Protein AF-A0A562L8W2-F1 (afdb_monomer)

Structure (mmCIF, N/CA/C/O backbone):
data_AF-A0A562L8W2-F1
#
_entry.id   AF-A0A562L8W2-F1
#
loop_
_atom_site.group_PDB
_atom_site.id
_atom_site.type_symbol
_atom_site.label_atom_id
_atom_site.label_alt_id
_atom_site.label_comp_id
_atom_site.label_asym_id
_atom_site.label_entity_id
_atom_site.label_seq_id
_atom_site.pdbx_PDB_ins_code
_atom_site.Cartn_x
_atom_site.Cartn_y
_atom_site.Cartn_z
_atom_site.occupancy
_atom_site.B_iso_or_equiv
_atom_site.auth_seq_id
_atom_site.auth_comp_id
_atom_site.auth_asym_id
_atom_site.auth_atom_id
_atom_site.pdbx_PDB_model_num
ATOM 1 N N . MET A 1 1 ? -19.238 -22.877 83.167 1.00 34.31 1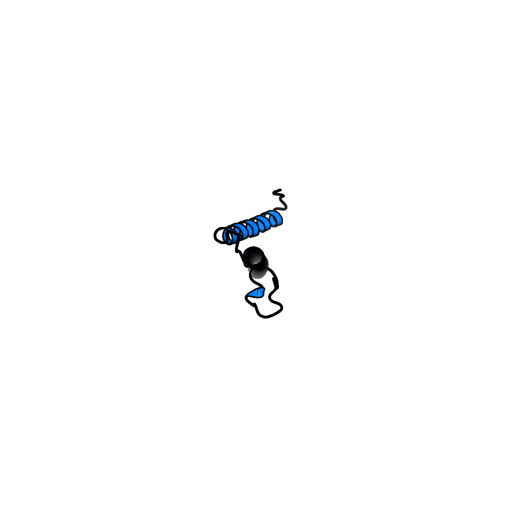 MET A N 1
ATOM 2 C CA . MET A 1 1 ? -18.427 -23.821 82.365 1.00 34.31 1 MET A CA 1
ATOM 3 C C . MET A 1 1 ? -19.336 -24.497 81.344 1.00 34.31 1 MET A C 1
ATOM 5 O O . MET A 1 1 ? -20.334 -25.039 81.797 1.00 34.31 1 MET A O 1
ATOM 9 N N . PRO A 1 2 ? -19.032 -24.532 80.034 1.00 44.06 2 PRO A N 1
ATOM 10 C CA . PRO A 1 2 ? -18.312 -23.571 79.201 1.00 44.06 2 PRO A CA 1
ATOM 11 C C . PRO A 1 2 ? -19.210 -22.973 78.089 1.00 44.06 2 PRO A C 1
ATOM 13 O O . PRO A 1 2 ? -20.164 -23.580 77.613 1.00 44.06 2 PRO A O 1
ATOM 16 N N . VAL A 1 3 ? -18.858 -21.757 77.673 1.00 45.78 3 VAL A N 1
ATOM 17 C CA . VAL A 1 3 ? -19.323 -21.100 76.446 1.00 45.78 3 VAL A CA 1
ATOM 18 C C . VAL A 1 3 ? -18.679 -21.827 75.267 1.00 45.78 3 VAL A C 1
ATOM 20 O O . VAL A 1 3 ? -17.455 -21.925 75.211 1.00 45.78 3 VAL A O 1
ATOM 23 N N . THR A 1 4 ? -19.470 -22.349 74.330 1.00 51.44 4 THR A N 1
ATOM 24 C CA . THR A 1 4 ? -18.925 -22.874 73.073 1.00 51.44 4 THR A CA 1
ATOM 25 C C . THR A 1 4 ? -18.560 -21.706 72.166 1.00 51.44 4 THR A C 1
ATOM 27 O O . THR A 1 4 ? -19.421 -21.113 71.514 1.00 51.44 4 THR A O 1
ATOM 30 N N . ASP A 1 5 ? -17.269 -21.389 72.170 1.00 45.66 5 ASP A N 1
ATOM 31 C CA . ASP A 1 5 ? -16.569 -20.605 71.162 1.00 45.66 5 ASP A CA 1
ATOM 32 C C . ASP A 1 5 ? -16.890 -21.152 69.760 1.00 45.66 5 ASP A C 1
ATOM 34 O O . ASP A 1 5 ? -16.641 -22.319 69.455 1.00 45.66 5 ASP A O 1
ATOM 38 N N . ARG A 1 6 ? -17.481 -20.306 68.911 1.00 43.59 6 ARG A N 1
ATOM 39 C CA . ARG A 1 6 ? -17.688 -20.582 67.486 1.00 43.59 6 ARG A CA 1
ATOM 40 C C . ARG A 1 6 ? -16.725 -19.727 66.657 1.00 43.59 6 ARG A C 1
ATOM 42 O O . ARG A 1 6 ? -17.124 -19.138 65.657 1.00 43.59 6 ARG A O 1
ATOM 49 N N . SER A 1 7 ? -15.461 -19.640 67.067 1.00 52.50 7 SER A N 1
ATOM 50 C CA . SER A 1 7 ? -14.380 -19.203 66.194 1.00 52.50 7 SER A CA 1
ATOM 51 C C . SER A 1 7 ? -13.990 -20.329 65.228 1.00 52.50 7 SER A C 1
ATOM 53 O O . SER A 1 7 ? -13.942 -21.507 65.576 1.00 52.50 7 SER A O 1
ATOM 55 N N . ARG A 1 8 ? -13.690 -19.916 63.992 1.00 50.41 8 ARG A N 1
ATOM 56 C CA . ARG A 1 8 ? -13.104 -20.697 62.888 1.00 50.41 8 ARG A CA 1
ATOM 57 C C . ARG A 1 8 ? -14.061 -21.615 62.122 1.00 50.41 8 ARG A C 1
ATOM 59 O O . ARG A 1 8 ? -14.043 -22.836 62.239 1.00 50.41 8 ARG A O 1
ATOM 66 N N . ARG A 1 9 ? -14.792 -21.013 61.179 1.00 43.31 9 ARG A N 1
ATOM 67 C CA . ARG A 1 9 ? -15.089 -21.671 59.900 1.00 43.31 9 ARG A CA 1
ATOM 68 C C . ARG A 1 9 ? -14.480 -20.851 58.763 1.00 43.31 9 ARG A C 1
ATOM 70 O O . ARG A 1 9 ? -14.718 -19.657 58.653 1.00 43.31 9 ARG A O 1
ATOM 77 N N . ASN A 1 10 ? -13.629 -21.532 58.006 1.00 48.41 10 ASN A N 1
ATOM 78 C CA . ASN A 1 10 ? -12.787 -21.062 56.914 1.00 48.41 10 ASN A CA 1
ATOM 79 C C . ASN A 1 10 ? -13.489 -20.122 55.923 1.00 48.41 10 ASN A C 1
ATOM 81 O O . ASN A 1 10 ? -14.461 -20.517 55.287 1.00 48.41 10 ASN A O 1
ATOM 85 N N . THR A 1 11 ? -12.884 -18.964 55.667 1.00 53.62 11 THR A N 1
ATOM 86 C CA . THR A 1 11 ? -12.980 -18.266 54.376 1.00 53.62 11 THR A CA 1
ATOM 87 C C . THR A 1 11 ? -11.608 -18.287 53.703 1.00 53.62 11 THR A C 1
ATOM 89 O O . THR A 1 11 ? -10.998 -17.255 53.455 1.00 53.62 11 THR A O 1
ATOM 92 N N . VAL A 1 12 ? -11.095 -19.488 53.424 1.00 52.00 12 VAL A N 1
ATOM 93 C CA . VAL A 1 12 ? -10.101 -19.692 52.354 1.00 52.00 12 VAL A CA 1
ATOM 94 C C . VAL A 1 12 ? -10.910 -20.076 51.114 1.00 52.00 12 VAL A C 1
ATOM 96 O O . VAL A 1 12 ? -10.886 -21.208 50.642 1.00 52.00 12 VAL A O 1
ATOM 99 N N . GLY A 1 13 ? -11.781 -19.155 50.705 1.00 53.47 13 GLY A N 1
ATOM 100 C CA . GLY A 1 13 ? -12.684 -19.301 49.576 1.00 53.47 13 GLY A CA 1
ATOM 101 C C . GLY A 1 13 ? -12.022 -18.746 48.328 1.00 53.47 13 GLY A C 1
ATOM 102 O O . GLY A 1 13 ? -12.123 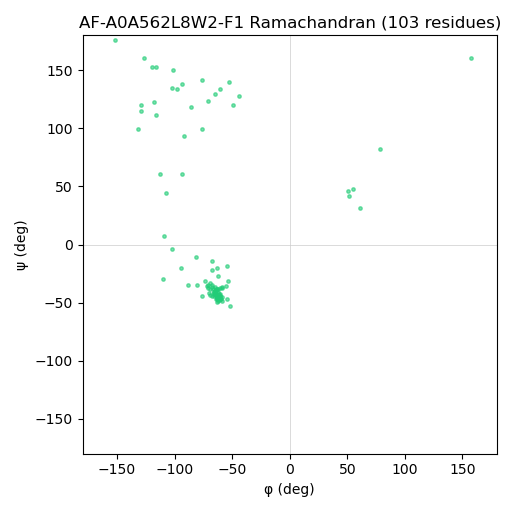-17.564 48.052 1.00 53.47 13 GLY A O 1
ATOM 103 N N . ASP A 1 14 ? -11.365 -19.628 47.586 1.00 61.34 14 ASP A N 1
ATOM 104 C CA . ASP A 1 14 ? -11.460 -19.653 46.126 1.00 61.34 14 ASP A CA 1
ATOM 105 C C . ASP A 1 14 ? -11.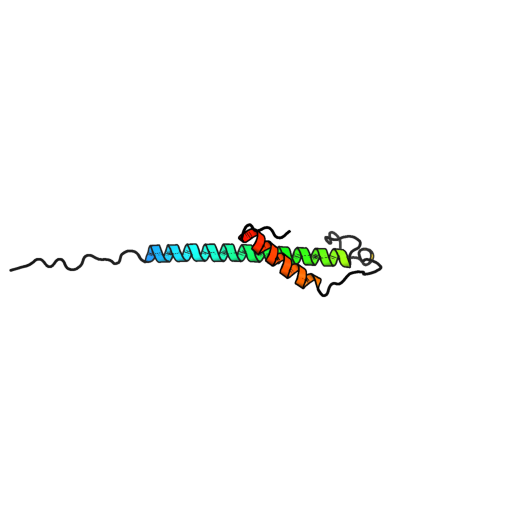007 -18.437 45.285 1.00 61.34 14 ASP A C 1
ATOM 107 O O . ASP A 1 14 ? -11.409 -18.287 44.131 1.00 61.34 14 ASP A O 1
ATOM 111 N N . ASP A 1 15 ? -9.999 -17.688 45.743 1.00 62.53 15 ASP A N 1
ATOM 112 C CA . ASP A 1 15 ? -9.232 -16.746 44.897 1.00 62.53 15 ASP A CA 1
ATOM 113 C C . ASP A 1 15 ? -8.628 -17.407 43.641 1.00 62.53 15 ASP A C 1
ATOM 115 O O . ASP A 1 15 ? -8.233 -16.734 42.685 1.00 62.53 15 ASP A O 1
ATOM 119 N N . ARG A 1 16 ? -8.514 -18.742 43.638 1.00 64.62 16 ARG A N 1
ATOM 120 C CA . ARG A 1 16 ? -7.991 -19.522 42.511 1.00 64.62 16 ARG A CA 1
ATOM 121 C C . ARG A 1 16 ? -8.888 -19.429 41.281 1.00 64.62 16 ARG A C 1
ATOM 123 O O . ARG A 1 16 ? -8.347 -19.275 40.193 1.00 64.62 16 ARG A O 1
ATOM 130 N N . TRP A 1 17 ? -10.215 -19.455 41.421 1.00 58.47 17 TRP A N 1
ATOM 131 C CA . TRP A 1 17 ? -11.114 -19.334 40.263 1.00 58.47 17 TRP A CA 1
ATOM 132 C C . TRP A 1 17 ? -11.123 -17.918 39.691 1.00 58.47 17 TRP A C 1
ATOM 134 O O . TRP A 1 17 ? -11.125 -17.755 38.474 1.00 58.47 17 TRP A O 1
ATOM 144 N N . VAL A 1 18 ? -11.019 -16.899 40.551 1.00 67.69 18 VAL A N 1
ATOM 145 C CA . VAL A 1 18 ? -10.896 -15.494 40.129 1.00 67.69 18 VAL A CA 1
ATOM 146 C C . VAL A 1 18 ? -9.572 -15.257 39.391 1.00 67.69 18 VAL A C 1
ATOM 148 O O . VAL A 1 18 ? -9.557 -14.651 38.321 1.00 67.69 18 VAL A O 1
ATOM 151 N N . LYS A 1 19 ? -8.454 -15.793 39.904 1.00 68.06 19 LYS A N 1
ATOM 152 C CA . LYS A 1 19 ? -7.138 -15.705 39.244 1.00 68.06 19 LYS A CA 1
ATOM 153 C C . LYS A 1 19 ? -7.091 -16.477 37.925 1.00 68.06 19 LYS A C 1
ATOM 155 O O . LYS A 1 19 ? -6.524 -15.980 36.957 1.00 68.06 19 LYS A O 1
ATOM 160 N N . VAL A 1 20 ? -7.692 -17.666 37.861 1.00 69.81 20 VAL A N 1
ATOM 161 C CA . VAL A 1 20 ? -7.777 -18.456 36.621 1.00 69.81 20 VAL A CA 1
ATOM 162 C C . VAL A 1 20 ? -8.648 -17.745 35.581 1.00 69.81 20 VAL A C 1
ATOM 164 O O . VAL A 1 20 ? -8.231 -17.643 34.429 1.00 69.81 20 VAL A O 1
ATOM 167 N N . GLY A 1 21 ? -9.788 -17.177 35.990 1.00 71.69 21 GLY A N 1
ATOM 168 C CA . GLY A 1 21 ? -10.657 -16.374 35.126 1.00 71.69 21 GLY A CA 1
ATOM 169 C C . GLY A 1 21 ? -9.942 -15.153 34.541 1.00 71.69 21 GLY A C 1
ATOM 170 O O . GLY A 1 21 ? -9.939 -14.980 33.325 1.00 71.69 21 GLY A O 1
ATOM 171 N N . ASN A 1 22 ? -9.246 -14.371 35.376 1.00 78.88 22 ASN A N 1
ATOM 172 C CA . ASN A 1 22 ? -8.465 -13.215 34.916 1.00 78.88 22 ASN A CA 1
ATOM 173 C C . ASN A 1 22 ? -7.290 -13.602 34.008 1.00 78.88 22 ASN A C 1
ATOM 175 O O . ASN A 1 22 ? -6.983 -12.891 33.055 1.00 78.88 22 ASN A O 1
ATOM 179 N N . ASN A 1 23 ? -6.624 -14.727 34.269 1.00 75.94 23 ASN A N 1
ATOM 180 C CA . ASN A 1 23 ? -5.525 -15.178 33.417 1.00 75.94 23 ASN A CA 1
ATOM 181 C C . ASN A 1 23 ? -6.028 -15.642 32.043 1.00 75.94 23 ASN A C 1
ATOM 183 O O . ASN A 1 23 ? -5.385 -15.359 31.033 1.00 75.94 23 ASN A O 1
ATOM 187 N N . MET A 1 24 ? -7.181 -16.314 31.982 1.00 72.88 24 MET A N 1
ATOM 188 C CA . MET A 1 24 ? -7.784 -16.740 30.716 1.00 72.88 24 MET A CA 1
ATOM 189 C C . MET A 1 24 ? -8.269 -15.555 29.877 1.00 72.88 24 MET A C 1
ATOM 191 O O . MET A 1 24 ? -7.968 -15.511 28.684 1.00 72.88 24 MET A O 1
ATOM 195 N N . THR A 1 25 ? -8.941 -14.569 30.480 1.00 78.00 25 THR A N 1
ATOM 196 C CA . THR A 1 25 ? -9.404 -13.370 29.759 1.00 78.00 25 THR A CA 1
ATOM 197 C C . THR A 1 25 ? -8.235 -12.538 29.237 1.00 78.00 25 THR A C 1
ATOM 199 O O . THR A 1 25 ? -8.239 -12.146 28.071 1.00 78.00 25 THR A O 1
ATOM 202 N N . ASN A 1 26 ? -7.179 -12.356 30.034 1.00 80.94 26 ASN A N 1
ATOM 203 C CA . ASN A 1 26 ? -5.997 -11.588 29.634 1.00 80.94 26 ASN A CA 1
ATOM 204 C C . ASN A 1 26 ? -5.178 -12.305 28.533 1.00 80.94 26 ASN A C 1
ATOM 206 O O . ASN A 1 26 ? -4.635 -11.681 27.616 1.00 80.94 26 ASN A O 1
ATOM 210 N N . GLN A 1 27 ? -5.144 -13.644 28.549 1.00 74.94 27 GLN A N 1
ATOM 211 C CA . GLN A 1 27 ? -4.562 -14.428 27.453 1.00 74.94 27 GLN A CA 1
ATOM 212 C C . GLN A 1 27 ? -5.409 -14.393 26.173 1.00 74.94 27 GLN A C 1
ATOM 214 O O . GLN A 1 27 ? -4.860 -14.399 25.072 1.00 74.94 27 GLN A O 1
ATOM 219 N N . GLN A 1 28 ? -6.736 -14.345 26.283 1.00 73.69 28 GLN A N 1
ATOM 220 C CA . GLN A 1 28 ? -7.618 -14.202 25.122 1.00 73.69 28 GLN A CA 1
ATOM 221 C C . GLN A 1 28 ? -7.515 -12.802 24.506 1.00 73.69 28 GLN A C 1
ATOM 223 O O . GLN A 1 28 ? -7.406 -12.686 23.286 1.00 73.69 28 GLN A O 1
ATOM 228 N N . GLN A 1 29 ? -7.464 -11.751 25.328 1.00 76.19 29 GLN A N 1
ATOM 229 C CA . GLN A 1 29 ? -7.275 -10.374 24.864 1.00 76.19 29 GLN A CA 1
ATOM 230 C C . GLN A 1 29 ? -5.919 -10.163 24.193 1.00 76.19 29 GLN A C 1
ATOM 232 O O . GLN A 1 29 ? -5.865 -9.572 23.117 1.00 76.19 29 GLN A O 1
ATOM 237 N N . SER A 1 30 ? -4.835 -10.691 24.767 1.00 72.50 30 SER A N 1
ATOM 238 C CA . SER A 1 30 ? -3.508 -10.590 24.145 1.00 72.50 30 SER A CA 1
ATOM 239 C C . SER A 1 30 ? -3.429 -11.336 22.809 1.00 72.50 30 SER A C 1
ATOM 241 O O . SER A 1 30 ? -2.859 -10.804 21.861 1.00 72.50 30 SER A O 1
ATOM 243 N N . ARG A 1 31 ? -4.069 -12.509 22.686 1.00 73.62 31 ARG A N 1
ATOM 244 C CA . ARG A 1 31 ? -4.185 -13.244 21.411 1.00 73.62 31 ARG A CA 1
ATOM 245 C C . ARG A 1 31 ? -5.030 -12.517 20.365 1.00 73.62 31 ARG A C 1
ATOM 247 O O . ARG A 1 31 ? -4.674 -12.491 19.190 1.00 73.62 31 ARG A O 1
ATOM 254 N N . ALA A 1 32 ? -6.153 -11.929 20.768 1.00 74.31 32 ALA A N 1
ATOM 255 C CA . ALA A 1 32 ? -6.980 -11.137 19.862 1.00 74.31 32 ALA A CA 1
ATOM 256 C C . ALA A 1 32 ? -6.216 -9.898 19.366 1.00 74.31 32 ALA A C 1
ATOM 258 O O . ALA A 1 32 ? -6.197 -9.628 18.167 1.00 74.31 32 ALA A O 1
ATOM 259 N N . ALA A 1 33 ? -5.512 -9.205 20.268 1.00 79.19 33 ALA A N 1
ATOM 260 C CA . ALA A 1 33 ? -4.669 -8.066 19.926 1.00 79.19 33 ALA A CA 1
ATOM 261 C C . ALA A 1 33 ? -3.494 -8.461 19.016 1.00 79.19 33 ALA A C 1
ATOM 263 O O . ALA A 1 33 ? -3.202 -7.742 18.064 1.00 79.19 33 ALA A O 1
ATOM 264 N N . SER A 1 34 ? -2.845 -9.607 19.252 1.00 82.25 34 SER A N 1
ATOM 265 C CA . SER A 1 34 ? -1.767 -10.080 18.375 1.00 82.25 34 SER A CA 1
ATOM 266 C C . SER A 1 34 ? -2.271 -10.412 16.971 1.00 82.25 34 SER A C 1
ATOM 268 O O . SER A 1 34 ? -1.614 -10.064 15.996 1.00 82.25 34 SER A O 1
ATOM 270 N N . ASN A 1 35 ? -3.449 -11.033 16.856 1.00 86.69 35 ASN A N 1
ATOM 271 C CA . ASN A 1 35 ? -4.050 -11.351 15.559 1.00 86.69 35 ASN A CA 1
ATOM 272 C C . ASN A 1 35 ? -4.444 -10.083 14.786 1.00 86.69 35 ASN A C 1
ATOM 274 O O . ASN A 1 35 ? -4.272 -10.016 13.573 1.00 86.69 35 ASN A O 1
ATOM 278 N N . ASP A 1 36 ? -4.953 -9.070 15.485 1.00 89.06 36 ASP A N 1
ATOM 279 C CA . ASP A 1 36 ? -5.305 -7.779 14.893 1.00 89.06 36 ASP A CA 1
ATOM 280 C C . ASP A 1 36 ? -4.064 -7.028 14.372 1.00 89.06 36 ASP A C 1
ATOM 282 O O . ASP A 1 36 ? -4.071 -6.496 13.262 1.00 89.06 36 ASP A O 1
ATOM 286 N N . LEU A 1 37 ? -2.959 -7.055 15.125 1.00 92.56 37 LEU A N 1
ATOM 287 C CA . LEU A 1 37 ? -1.686 -6.471 14.690 1.00 92.56 37 LEU A CA 1
ATOM 288 C C . LEU A 1 37 ? -1.053 -7.227 13.509 1.00 92.56 37 LEU A C 1
ATOM 290 O O . LEU A 1 37 ? -0.493 -6.582 12.624 1.00 92.56 37 LEU A O 1
ATOM 294 N N . ASP A 1 38 ? -1.172 -8.558 13.448 1.00 95.56 38 ASP A N 1
ATOM 295 C CA . ASP A 1 38 ? -0.723 -9.343 12.285 1.00 95.56 38 ASP A CA 1
ATOM 296 C C . ASP A 1 38 ? -1.505 -8.967 11.019 1.00 95.56 38 ASP A C 1
ATOM 298 O O . ASP A 1 38 ? -0.925 -8.720 9.960 1.00 95.56 38 ASP A O 1
ATOM 302 N N . LEU A 1 39 ? -2.832 -8.843 11.125 1.00 94.50 39 LEU A N 1
ATOM 303 C CA . LEU A 1 39 ? -3.664 -8.407 10.003 1.00 94.50 39 LEU A CA 1
ATOM 304 C C . LEU A 1 39 ? -3.312 -6.988 9.543 1.00 94.50 39 LEU A C 1
ATOM 306 O O . LEU A 1 39 ? -3.294 -6.722 8.338 1.00 94.50 39 LEU A O 1
ATOM 310 N N . LEU A 1 40 ? -3.001 -6.097 10.483 1.00 95.94 40 LEU A N 1
ATOM 311 C CA . LEU A 1 40 ? -2.571 -4.733 10.195 1.00 95.94 40 LEU A CA 1
ATOM 312 C C . LEU A 1 40 ? -1.235 -4.695 9.440 1.00 95.94 40 LEU A C 1
ATOM 314 O O . LEU A 1 40 ? -1.135 -4.002 8.424 1.00 95.94 40 LEU A O 1
ATOM 318 N N . ASP A 1 41 ? -0.235 -5.462 9.887 1.00 97.00 41 ASP A N 1
ATOM 319 C CA . ASP A 1 41 ? 1.057 -5.580 9.197 1.00 97.00 41 ASP A CA 1
ATOM 320 C C . ASP A 1 41 ? 0.878 -6.134 7.780 1.00 97.00 41 ASP A C 1
ATOM 322 O O . ASP A 1 41 ? 1.388 -5.573 6.806 1.00 97.00 41 ASP A O 1
ATOM 326 N N . ARG A 1 42 ? 0.076 -7.194 7.632 1.00 97.44 42 ARG A N 1
ATOM 327 C CA . ARG A 1 42 ? -0.219 -7.797 6.326 1.00 97.44 42 ARG A CA 1
ATOM 328 C C . ARG A 1 42 ? -0.900 -6.815 5.382 1.00 97.44 42 ARG A C 1
ATOM 330 O O . ARG A 1 42 ? -0.528 -6.757 4.210 1.00 97.44 42 ARG A O 1
ATOM 337 N N . TYR A 1 43 ? -1.857 -6.030 5.878 1.00 97.31 43 TYR A N 1
ATOM 338 C CA . TYR A 1 43 ? -2.505 -4.980 5.094 1.00 97.31 43 TYR A CA 1
ATOM 339 C C . TYR A 1 43 ? -1.496 -3.915 4.650 1.00 97.31 43 TYR A C 1
ATOM 341 O O . TYR A 1 43 ? -1.427 -3.580 3.467 1.00 97.31 43 TYR A O 1
ATOM 349 N N . TRP A 1 44 ? -0.669 -3.420 5.574 1.00 98.25 44 TRP A N 1
ATOM 350 C CA . TRP A 1 44 ? 0.342 -2.408 5.273 1.00 98.25 44 TRP A CA 1
ATOM 351 C C . TRP A 1 44 ? 1.359 -2.901 4.234 1.00 98.25 44 TRP A C 1
ATOM 353 O O . TRP A 1 44 ? 1.649 -2.204 3.259 1.00 98.25 44 TRP A O 1
ATOM 363 N N . ARG A 1 45 ? 1.846 -4.139 4.375 1.00 98.31 45 ARG A N 1
ATOM 364 C CA . ARG A 1 45 ? 2.764 -4.772 3.417 1.00 98.31 45 ARG A CA 1
ATOM 365 C C . ARG A 1 45 ? 2.120 -4.993 2.053 1.00 98.31 45 ARG A C 1
ATOM 367 O O . ARG A 1 45 ? 2.775 -4.747 1.043 1.00 98.31 45 ARG A O 1
ATOM 374 N N . ALA A 1 46 ? 0.854 -5.408 2.009 1.00 98.19 46 ALA A N 1
ATOM 375 C CA . ALA A 1 46 ? 0.114 -5.562 0.759 1.00 98.19 46 ALA A CA 1
ATOM 376 C C . ALA A 1 46 ? -0.049 -4.218 0.032 1.00 98.19 46 ALA A C 1
ATOM 378 O O . ALA A 1 46 ? 0.234 -4.134 -1.162 1.00 98.19 46 ALA A O 1
ATOM 379 N N . ALA A 1 47 ? -0.418 -3.154 0.752 1.00 98.19 47 ALA A N 1
ATOM 380 C CA . ALA A 1 47 ? -0.518 -1.809 0.188 1.00 98.19 47 ALA A CA 1
ATOM 381 C C . ALA A 1 47 ? 0.830 -1.337 -0.383 1.00 98.19 47 ALA A C 1
ATOM 383 O O . ALA A 1 47 ? 0.894 -0.899 -1.529 1.00 98.19 47 ALA A O 1
ATOM 384 N N . ASN A 1 48 ? 1.923 -1.516 0.367 1.00 98.25 48 ASN A N 1
ATOM 385 C CA . ASN A 1 48 ? 3.270 -1.167 -0.092 1.00 98.25 48 ASN A CA 1
ATOM 386 C C . ASN A 1 48 ? 3.690 -1.957 -1.338 1.00 98.25 48 ASN A C 1
ATOM 388 O O . ASN A 1 48 ? 4.251 -1.378 -2.268 1.00 98.25 48 ASN A O 1
ATOM 392 N N . TYR A 1 49 ? 3.396 -3.259 -1.382 1.00 98.06 49 TYR A N 1
ATOM 393 C CA . TYR A 1 49 ? 3.693 -4.105 -2.537 1.00 98.06 49 TYR A CA 1
ATOM 394 C C . TYR A 1 49 ? 2.966 -3.618 -3.796 1.00 98.06 49 TYR A C 1
ATOM 396 O O . TYR A 1 49 ? 3.584 -3.446 -4.847 1.00 98.06 49 TYR A O 1
ATOM 404 N N . LEU A 1 50 ? 1.670 -3.316 -3.675 1.00 97.44 50 LEU A N 1
ATOM 405 C CA . LEU A 1 50 ? 0.878 -2.777 -4.779 1.00 97.44 50 LEU A CA 1
ATOM 406 C C . LEU A 1 50 ? 1.371 -1.394 -5.216 1.00 97.44 50 LEU A C 1
ATOM 408 O O . LEU A 1 50 ? 1.445 -1.140 -6.416 1.00 97.44 50 LEU A O 1
ATOM 412 N N . SER A 1 51 ? 1.766 -0.526 -4.281 1.00 97.31 51 SER A N 1
ATOM 413 C CA . SER A 1 51 ? 2.343 0.783 -4.606 1.00 97.31 51 SER A CA 1
ATOM 414 C C . SER A 1 51 ? 3.634 0.660 -5.419 1.00 97.31 51 SER A C 1
ATOM 416 O O . SER A 1 51 ? 3.793 1.346 -6.427 1.00 97.31 51 SER A O 1
ATOM 418 N N . VAL A 1 52 ? 4.540 -0.248 -5.038 1.00 96.62 52 VAL A N 1
ATOM 419 C CA . VAL A 1 52 ? 5.744 -0.544 -5.834 1.00 96.62 52 VAL A CA 1
ATOM 420 C C . VAL A 1 52 ? 5.347 -1.080 -7.211 1.00 96.62 52 VAL A C 1
ATOM 422 O O . VAL A 1 52 ? 5.855 -0.597 -8.221 1.00 96.62 52 VAL A O 1
ATOM 425 N N . GLY A 1 53 ? 4.395 -2.014 -7.281 1.00 96.38 53 GLY A N 1
ATOM 426 C CA . GLY A 1 53 ? 3.882 -2.523 -8.554 1.00 96.38 53 GLY A CA 1
ATOM 427 C C . GLY A 1 53 ? 3.373 -1.406 -9.471 1.00 96.38 53 GLY A C 1
ATOM 428 O O . GLY A 1 53 ? 3.769 -1.326 -10.629 1.00 96.38 53 GLY A O 1
ATOM 429 N N . GLN A 1 54 ? 2.577 -0.479 -8.938 1.00 96.25 54 GLN A N 1
ATOM 430 C CA . GLN A 1 54 ? 2.056 0.669 -9.683 1.00 96.25 54 GLN A CA 1
ATOM 431 C C . GLN A 1 54 ? 3.158 1.616 -10.175 1.00 96.25 54 GLN A C 1
ATOM 433 O O . GLN A 1 54 ? 3.051 2.139 -11.287 1.00 96.25 54 GLN A O 1
ATOM 438 N N . ILE A 1 55 ? 4.207 1.850 -9.382 1.00 96.19 55 ILE A N 1
ATOM 439 C CA . ILE A 1 55 ? 5.296 2.769 -9.747 1.00 96.19 55 ILE A CA 1
ATOM 440 C C . ILE A 1 55 ? 6.235 2.131 -10.781 1.00 96.19 55 ILE A C 1
ATOM 442 O O . ILE A 1 55 ? 6.605 2.788 -11.755 1.00 96.19 55 ILE A O 1
ATOM 446 N N . TYR A 1 56 ? 6.604 0.861 -10.595 1.00 96.50 56 TYR A N 1
ATOM 447 C CA . TYR A 1 56 ? 7.736 0.251 -11.301 1.00 96.50 56 TYR A CA 1
ATOM 448 C C . TYR A 1 56 ? 7.352 -0.806 -12.341 1.00 96.50 56 TYR A C 1
ATOM 450 O O . TYR A 1 56 ? 8.081 -0.956 -13.322 1.00 96.50 56 TYR A O 1
ATOM 458 N N . LEU A 1 57 ? 6.243 -1.531 -12.169 1.00 96.94 57 LEU A N 1
ATOM 459 C CA . LEU A 1 57 ? 5.914 -2.682 -13.013 1.00 96.94 57 LEU A CA 1
ATOM 460 C C . LEU A 1 57 ? 4.930 -2.321 -14.130 1.00 96.94 57 LEU A C 1
ATOM 462 O O . LEU A 1 57 ? 3.921 -1.651 -13.917 1.00 96.94 57 LEU A O 1
ATOM 466 N N . LEU A 1 58 ? 5.245 -2.778 -15.337 1.00 96.44 58 LEU A N 1
ATOM 467 C CA . LEU A 1 58 ? 4.364 -2.778 -16.502 1.00 96.44 58 LEU A CA 1
ATOM 468 C C . LEU A 1 58 ? 3.519 -4.061 -16.558 1.00 96.44 58 LEU A C 1
ATOM 470 O O . LEU A 1 58 ? 2.370 -4.007 -16.980 1.00 96.44 58 LEU A O 1
ATOM 474 N N . ASP A 1 59 ? 4.091 -5.190 -16.130 1.00 96.31 59 ASP A N 1
ATOM 475 C CA . ASP A 1 59 ? 3.468 -6.518 -16.148 1.00 96.31 59 ASP A CA 1
ATOM 476 C C . ASP A 1 59 ? 4.046 -7.407 -15.024 1.00 96.31 59 ASP A C 1
ATOM 478 O O . ASP A 1 59 ? 4.951 -6.992 -14.297 1.00 96.31 59 ASP A O 1
ATOM 482 N N . ASN A 1 60 ? 3.521 -8.625 -14.868 1.00 96.75 60 ASN A N 1
ATOM 483 C CA . ASN A 1 60 ? 3.890 -9.606 -13.847 1.00 96.75 60 ASN A CA 1
ATOM 484 C C . ASN A 1 60 ? 3.794 -9.059 -12.400 1.00 96.75 60 ASN A C 1
ATOM 486 O O . ASN A 1 60 ? 4.705 -9.260 -11.592 1.00 96.75 60 ASN A O 1
ATOM 490 N N . PRO A 1 61 ? 2.683 -8.392 -12.015 1.00 95.56 61 PRO A N 1
ATOM 491 C CA . PRO A 1 61 ? 2.575 -7.683 -10.736 1.00 95.56 61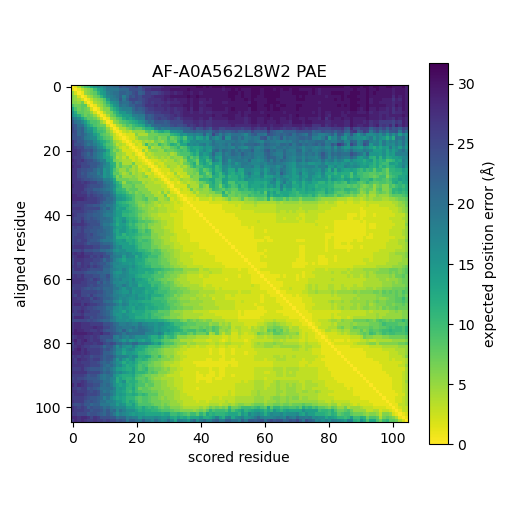 PRO A CA 1
ATOM 492 C C . PRO A 1 61 ? 2.578 -8.596 -9.507 1.00 95.56 61 PRO A C 1
ATOM 494 O O . PRO A 1 61 ? 2.727 -8.101 -8.401 1.00 95.56 61 PRO A O 1
ATOM 497 N N . LEU A 1 62 ? 2.378 -9.906 -9.685 1.00 96.75 62 LEU A N 1
ATOM 498 C CA . LEU A 1 62 ? 2.401 -10.910 -8.615 1.00 96.75 62 LEU A CA 1
ATOM 499 C C . LEU A 1 62 ? 3.629 -11.828 -8.693 1.00 96.75 62 LEU A C 1
ATOM 501 O O . LEU A 1 62 ? 3.679 -12.820 -7.972 1.00 96.75 62 LEU A O 1
ATOM 505 N N . LEU A 1 63 ? 4.585 -11.536 -9.586 1.00 95.38 63 LEU A N 1
ATOM 506 C CA . LEU A 1 63 ? 5.805 -12.325 -9.794 1.00 95.38 63 LEU A CA 1
ATOM 507 C C . LEU A 1 63 ? 5.535 -13.830 -9.985 1.00 95.38 63 LEU A C 1
ATOM 509 O O . LEU A 1 63 ? 6.195 -14.677 -9.387 1.00 95.38 63 LEU A O 1
ATOM 513 N N . ARG A 1 64 ? 4.545 -14.173 -10.823 1.00 96.94 64 ARG A N 1
ATOM 514 C CA . ARG A 1 64 ? 4.201 -15.576 -11.142 1.00 96.94 64 ARG A CA 1
ATOM 515 C C . ARG A 1 64 ? 5.299 -16.277 -11.942 1.00 96.94 64 ARG A C 1
ATOM 517 O O . ARG A 1 64 ? 5.380 -17.500 -11.947 1.00 96.94 64 ARG A O 1
ATOM 524 N N . GLU A 1 65 ? 6.133 -15.487 -12.599 1.00 97.06 65 GLU A N 1
ATOM 525 C CA . GLU A 1 65 ? 7.371 -15.887 -13.254 1.00 97.06 65 GLU A CA 1
ATOM 526 C C . GLU A 1 65 ? 8.529 -15.005 -12.747 1.00 97.06 65 GLU A C 1
ATOM 528 O O . GLU A 1 65 ? 8.271 -13.913 -12.220 1.00 97.06 65 GLU A O 1
ATOM 533 N N . PRO A 1 66 ? 9.800 -15.434 -12.894 1.00 97.31 66 PRO A N 1
ATOM 534 C CA . PRO A 1 66 ? 10.951 -14.626 -12.497 1.00 97.31 66 PRO A CA 1
ATOM 535 C C . PRO A 1 66 ? 10.919 -13.223 -13.119 1.00 97.31 66 PRO A C 1
ATOM 537 O O . PRO A 1 66 ? 10.572 -13.060 -14.291 1.00 97.31 66 PRO A O 1
ATOM 540 N N . LEU A 1 67 ? 11.291 -12.209 -12.333 1.00 96.50 67 LEU A N 1
ATOM 541 C CA . LEU A 1 67 ? 11.273 -10.813 -12.771 1.00 96.50 67 LEU A CA 1
ATOM 542 C C . LEU A 1 67 ? 12.288 -10.583 -13.899 1.00 96.50 67 LEU A C 1
ATOM 544 O O . LEU A 1 67 ? 13.466 -10.919 -13.769 1.00 96.50 67 LEU A O 1
ATOM 548 N N . ARG A 1 68 ? 11.833 -9.971 -14.993 1.00 97.06 68 ARG A N 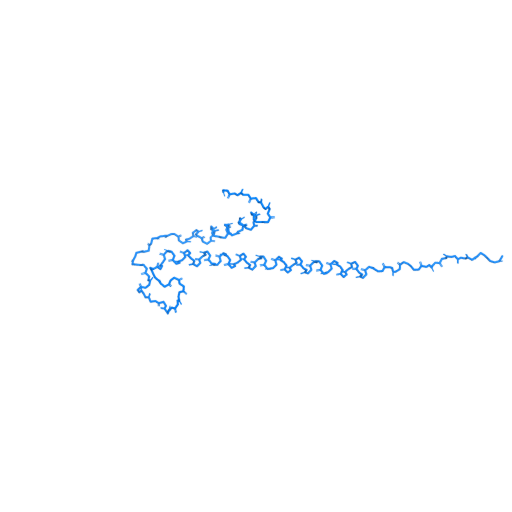1
ATOM 549 C CA . ARG A 1 68 ? 12.650 -9.634 -16.165 1.00 97.06 68 ARG A CA 1
ATOM 550 C C . ARG A 1 68 ? 12.636 -8.121 -16.396 1.00 97.06 68 ARG A C 1
ATOM 552 O O . ARG A 1 68 ? 11.628 -7.486 -16.097 1.00 97.06 68 ARG A O 1
ATOM 559 N N . PRO A 1 69 ? 13.681 -7.530 -17.007 1.00 95.94 69 PRO A N 1
ATOM 560 C CA . PRO A 1 69 ? 13.686 -6.103 -17.345 1.00 95.94 69 PRO A CA 1
ATOM 561 C C . PRO A 1 69 ? 12.473 -5.660 -18.178 1.00 95.94 69 PRO A C 1
ATOM 563 O O . PRO A 1 69 ? 11.987 -4.550 -18.004 1.00 95.94 69 PRO A O 1
ATOM 566 N N . ALA A 1 70 ? 11.937 -6.550 -19.023 1.00 96.25 70 ALA A N 1
ATOM 567 C CA . ALA A 1 70 ? 10.729 -6.306 -19.816 1.00 96.25 70 ALA A CA 1
ATOM 568 C C . ALA A 1 70 ? 9.457 -6.073 -18.974 1.00 96.25 70 ALA A C 1
ATOM 570 O O . ALA A 1 70 ? 8.496 -5.496 -19.472 1.00 96.25 70 ALA A O 1
ATOM 571 N N . HIS A 1 71 ? 9.439 -6.502 -17.707 1.00 97.69 71 HIS A N 1
ATOM 572 C CA . HIS A 1 71 ? 8.332 -6.253 -16.778 1.00 97.69 71 HIS A CA 1
ATOM 573 C C . HIS A 1 71 ? 8.395 -4.865 -16.134 1.00 97.69 71 HIS A C 1
ATOM 575 O O . HIS A 1 71 ? 7.442 -4.467 -15.472 1.00 97.69 71 HIS A O 1
ATOM 581 N N . ILE A 1 72 ? 9.497 -4.128 -16.291 1.00 97.06 72 ILE A N 1
ATOM 582 C CA . ILE A 1 72 ? 9.703 -2.811 -15.678 1.00 97.06 72 ILE A CA 1
ATOM 583 C C . ILE A 1 72 ? 9.271 -1.723 -16.664 1.00 97.06 72 ILE A C 1
ATOM 585 O O . ILE A 1 72 ? 9.559 -1.793 -17.859 1.00 97.06 72 ILE A O 1
ATOM 589 N N . LYS A 1 73 ? 8.589 -0.686 -16.169 1.00 96.44 73 LYS A N 1
ATOM 590 C CA . LYS A 1 73 ? 8.188 0.454 -17.002 1.00 96.44 73 LYS A CA 1
ATOM 591 C C . LYS A 1 73 ? 9.420 1.157 -17.598 1.00 96.44 73 LYS A C 1
ATOM 593 O O . LYS A 1 73 ? 10.326 1.509 -16.843 1.00 96.44 73 LYS A O 1
ATOM 598 N N . PRO A 1 74 ? 9.422 1.488 -18.906 1.00 94.38 74 PRO A N 1
ATOM 599 C CA . PRO A 1 74 ? 10.524 2.229 -19.532 1.00 94.38 74 PRO A CA 1
ATOM 600 C C . PRO A 1 74 ? 10.737 3.633 -18.949 1.00 94.38 74 PRO A C 1
ATOM 602 O O . PRO A 1 74 ? 11.840 4.171 -18.993 1.00 94.38 74 PRO A O 1
ATOM 605 N N . ARG A 1 75 ? 9.674 4.239 -18.404 1.00 93.88 75 ARG A N 1
ATOM 606 C CA . ARG A 1 75 ? 9.715 5.530 -17.717 1.00 93.88 75 ARG A CA 1
ATOM 607 C C . ARG A 1 75 ? 9.043 5.401 -16.358 1.00 93.88 75 ARG A C 1
ATOM 609 O O . ARG A 1 75 ? 7.856 5.092 -16.276 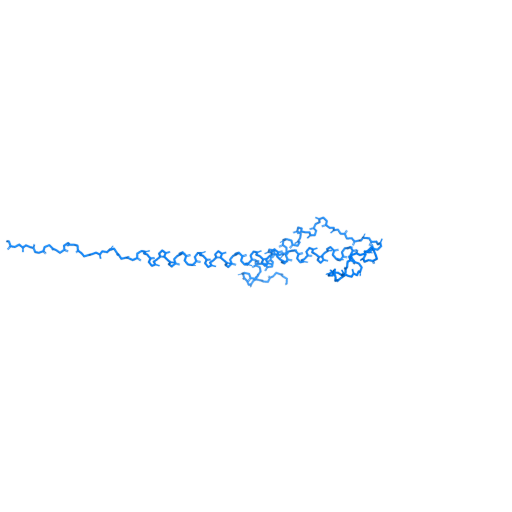1.00 93.88 75 ARG A O 1
ATOM 616 N N . LEU A 1 76 ? 9.806 5.672 -15.307 1.00 90.94 76 LEU A N 1
ATOM 617 C CA . LEU A 1 76 ? 9.323 5.633 -13.933 1.00 90.94 76 LEU A CA 1
ATOM 618 C C . LEU A 1 76 ? 8.699 6.984 -13.582 1.00 90.94 76 LEU A C 1
ATOM 620 O O . LEU A 1 76 ? 9.367 8.015 -13.628 1.00 90.94 76 LEU A O 1
ATOM 624 N N . LEU A 1 77 ? 7.406 6.975 -13.267 1.00 89.62 77 LEU A N 1
ATOM 625 C CA . LEU A 1 77 ? 6.654 8.147 -12.826 1.00 89.62 77 LEU A CA 1
ATOM 626 C C . LEU A 1 77 ? 5.919 7.776 -11.540 1.00 89.62 77 LEU A C 1
ATOM 628 O O . LEU A 1 77 ? 5.052 6.905 -11.544 1.00 89.62 77 LEU A O 1
ATOM 632 N N . GLY A 1 78 ? 6.291 8.424 -10.441 1.00 90.50 78 GLY A N 1
ATOM 633 C CA . GLY A 1 78 ? 5.734 8.169 -9.118 1.00 90.50 78 GLY A CA 1
ATOM 634 C C . GLY A 1 78 ? 6.686 8.620 -8.015 1.00 90.50 78 GLY A C 1
ATOM 635 O O . GLY A 1 78 ? 7.882 8.784 -8.245 1.00 90.50 78 GLY A O 1
ATOM 636 N N . HIS A 1 79 ? 6.152 8.818 -6.812 1.00 94.62 79 HIS A N 1
ATOM 637 C CA . HIS A 1 79 ? 6.927 9.200 -5.634 1.00 94.62 79 HIS A CA 1
ATOM 638 C C . HIS A 1 79 ? 6.835 8.079 -4.613 1.00 94.62 79 HIS A C 1
ATOM 640 O O . HIS A 1 79 ? 5.771 7.853 -4.057 1.00 94.62 79 HIS A O 1
ATOM 646 N N . TRP A 1 80 ? 7.941 7.383 -4.362 1.00 95.62 80 TRP A N 1
ATOM 647 C CA . TRP A 1 80 ? 7.968 6.334 -3.342 1.00 95.62 80 TRP A CA 1
ATOM 648 C C . TRP A 1 80 ? 8.122 6.895 -1.925 1.00 95.62 80 TRP A C 1
ATOM 650 O O . TRP A 1 80 ? 7.545 6.354 -0.992 1.00 95.62 80 TRP A O 1
ATOM 660 N N . GLY A 1 81 ? 8.878 7.983 -1.745 1.00 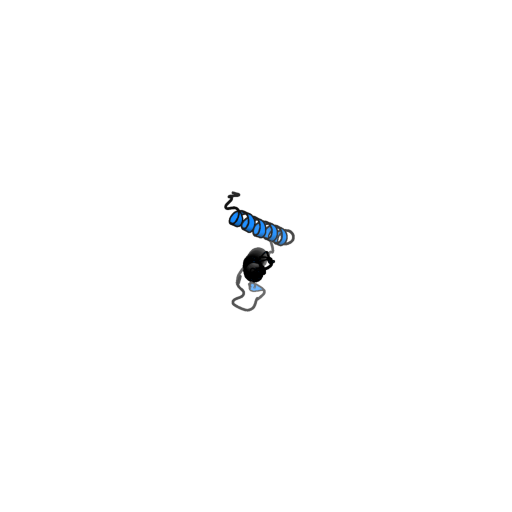95.75 81 GLY A N 1
ATOM 661 C CA . GLY A 1 81 ? 9.361 8.407 -0.423 1.00 95.75 81 GLY A CA 1
ATOM 662 C C . GLY A 1 81 ? 8.279 8.606 0.646 1.00 95.75 81 GLY A C 1
ATOM 663 O O . GLY A 1 81 ? 8.509 8.283 1.807 1.00 95.75 81 GLY A O 1
ATOM 664 N N . THR A 1 82 ? 7.093 9.090 0.273 1.00 96.69 82 THR A N 1
ATOM 665 C CA . THR A 1 82 ? 5.980 9.320 1.212 1.00 96.69 82 THR A CA 1
ATOM 666 C C . THR A 1 82 ? 4.996 8.153 1.293 1.00 96.69 82 THR A C 1
ATOM 668 O O . THR A 1 82 ? 4.277 8.030 2.285 1.00 96.69 82 THR A O 1
ATOM 671 N N . THR A 1 83 ? 4.958 7.274 0.289 1.00 97.38 83 THR A N 1
ATOM 672 C CA . THR A 1 83 ? 3.927 6.237 0.158 1.00 97.38 83 THR A CA 1
ATOM 673 C C . THR A 1 83 ? 3.902 5.236 1.320 1.00 97.38 83 THR A C 1
ATOM 675 O O . THR A 1 83 ? 2.814 5.015 1.850 1.00 97.38 83 THR A O 1
ATOM 678 N N . PRO A 1 84 ? 5.032 4.683 1.810 1.00 97.19 84 PRO A N 1
ATOM 679 C CA . PRO A 1 84 ? 5.014 3.764 2.952 1.00 97.19 84 PRO A CA 1
ATOM 680 C C . PRO A 1 84 ? 4.452 4.383 4.231 1.00 97.19 84 PRO A C 1
ATOM 682 O O . PRO A 1 84 ? 3.741 3.706 4.976 1.00 97.19 84 PRO A O 1
ATOM 685 N N . GLY A 1 85 ? 4.754 5.664 4.470 1.00 97.06 85 GLY A N 1
ATOM 686 C CA . GLY A 1 85 ? 4.253 6.411 5.623 1.00 97.06 85 GLY A CA 1
ATOM 687 C C . GLY A 1 85 ? 2.752 6.674 5.522 1.00 97.06 85 GLY A C 1
ATOM 688 O O . GLY A 1 85 ? 2.021 6.448 6.483 1.00 97.06 85 GLY A O 1
ATOM 689 N N . LEU A 1 86 ? 2.269 7.064 4.338 1.00 97.56 86 LEU A N 1
ATOM 690 C CA . LEU A 1 86 ? 0.834 7.225 4.093 1.00 97.56 86 LEU A CA 1
ATOM 691 C C . LEU A 1 86 ? 0.087 5.896 4.242 1.00 97.56 86 LEU A C 1
ATOM 693 O O . LEU A 1 86 ? -0.907 5.841 4.959 1.00 97.56 86 LEU A O 1
ATOM 697 N N . ASN A 1 87 ? 0.590 4.814 3.646 1.00 97.62 87 ASN A N 1
ATOM 698 C CA . ASN A 1 87 ? -0.004 3.482 3.775 1.00 97.62 87 ASN A CA 1
ATOM 699 C C . ASN A 1 87 ? -0.057 3.020 5.238 1.00 97.62 87 ASN A C 1
ATOM 701 O O . ASN A 1 87 ? -1.036 2.399 5.647 1.00 97.62 87 ASN A O 1
ATOM 705 N N . PHE A 1 88 ? 0.968 3.336 6.037 1.00 97.56 88 PHE A N 1
ATOM 706 C CA . PHE A 1 88 ? 0.991 3.029 7.468 1.00 97.56 88 PHE A CA 1
ATOM 707 C C . PHE A 1 88 ? -0.126 3.763 8.219 1.00 97.56 88 PHE A C 1
ATOM 709 O O . PHE A 1 88 ? -0.886 3.136 8.960 1.00 97.56 88 PHE A O 1
ATOM 716 N N . ILE A 1 89 ? -0.254 5.075 7.993 1.00 97.12 89 ILE A N 1
ATOM 717 C CA . ILE A 1 89 ? -1.296 5.904 8.611 1.00 97.12 89 ILE A CA 1
ATOM 718 C C . ILE A 1 89 ? -2.683 5.411 8.190 1.00 97.12 89 ILE A C 1
ATOM 720 O O . ILE A 1 89 ? -3.538 5.210 9.048 1.00 97.12 89 ILE A O 1
ATOM 724 N N . TYR A 1 90 ? -2.897 5.141 6.900 1.00 96.56 90 TYR A N 1
ATOM 725 C CA . TYR A 1 90 ? -4.171 4.626 6.392 1.00 96.56 90 TYR A CA 1
ATOM 726 C C . TYR A 1 90 ?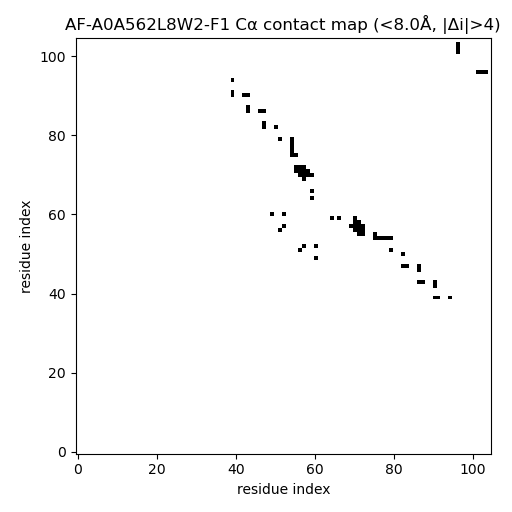 -4.535 3.261 6.977 1.00 96.56 90 TYR A C 1
ATOM 728 O O . TYR A 1 90 ? -5.691 3.039 7.331 1.00 96.56 90 TYR A O 1
ATOM 736 N N . ALA A 1 91 ? -3.569 2.352 7.125 1.00 96.25 91 ALA A N 1
ATOM 737 C CA . ALA A 1 91 ? -3.805 1.057 7.756 1.00 96.25 91 ALA A CA 1
ATOM 738 C C . ALA A 1 91 ? -4.317 1.223 9.200 1.00 96.25 91 ALA A C 1
ATOM 740 O O . ALA A 1 91 ? -5.298 0.592 9.597 1.00 96.25 91 ALA A O 1
ATOM 741 N N . HIS A 1 92 ? -3.693 2.120 9.970 1.00 95.12 92 HIS A N 1
ATOM 742 C CA . HIS A 1 92 ? -4.093 2.404 11.349 1.00 95.12 92 HIS A CA 1
ATOM 743 C C . HIS A 1 92 ? -5.425 3.151 11.428 1.00 95.12 92 HIS A C 1
ATOM 745 O O . HIS A 1 92 ? -6.240 2.851 12.297 1.00 95.12 92 HIS A O 1
ATOM 751 N N . LEU A 1 93 ? -5.681 4.076 10.504 1.00 95.06 93 LEU A N 1
ATOM 752 C CA . LEU A 1 93 ? -6.964 4.760 10.412 1.00 95.06 93 LEU A CA 1
ATOM 753 C C . LEU A 1 93 ? -8.097 3.761 10.142 1.00 95.06 93 LEU A C 1
ATOM 755 O O . LEU A 1 93 ? -9.082 3.753 10.874 1.00 95.06 93 LEU A O 1
ATOM 759 N N . ASN A 1 94 ? -7.920 2.853 9.178 1.00 93.00 94 ASN A N 1
ATOM 760 C CA . ASN A 1 94 ? -8.892 1.797 8.881 1.00 93.00 94 ASN A CA 1
ATOM 761 C C . ASN A 1 94 ? -9.155 0.893 10.093 1.00 93.00 94 ASN A C 1
ATOM 763 O O . ASN A 1 94 ? -10.288 0.469 10.318 1.00 93.00 94 ASN A O 1
ATOM 767 N N . ARG A 1 95 ? -8.129 0.611 10.901 1.00 92.56 95 ARG A N 1
ATOM 768 C CA . ARG A 1 95 ? -8.289 -0.130 12.158 1.00 92.56 95 ARG A CA 1
ATOM 769 C C . ARG A 1 95 ? -9.169 0.626 13.158 1.00 92.56 95 ARG A C 1
ATOM 771 O O . ARG A 1 95 ? -10.072 0.021 13.727 1.00 92.56 95 ARG A O 1
ATOM 778 N N . VAL A 1 96 ? -8.934 1.926 13.351 1.00 93.00 96 VAL A N 1
ATOM 779 C CA . VAL A 1 96 ? -9.735 2.775 14.256 1.00 93.00 96 VAL A CA 1
ATOM 780 C C . VAL A 1 96 ? -11.186 2.875 13.781 1.00 93.00 96 VAL A C 1
ATOM 782 O O . VAL A 1 96 ? -12.095 2.683 14.582 1.00 93.00 96 VAL A O 1
ATOM 785 N N . ILE A 1 97 ? -11.395 3.095 12.480 1.00 92.50 97 ILE A N 1
ATOM 786 C CA . ILE A 1 97 ? -12.714 3.116 11.828 1.00 92.50 97 ILE A CA 1
ATOM 787 C C . ILE A 1 97 ? -13.493 1.844 12.160 1.00 92.50 97 ILE A C 1
ATOM 789 O O . ILE A 1 97 ? -14.597 1.914 12.689 1.00 92.50 97 ILE A O 1
ATOM 793 N N . ARG A 1 98 ? -12.888 0.673 11.929 1.00 90.56 98 ARG A N 1
ATOM 794 C CA . ARG A 1 98 ? -13.533 -0.623 12.186 1.00 90.56 98 ARG A CA 1
ATOM 795 C C . ARG A 1 98 ? -13.765 -0.908 13.668 1.00 90.56 98 ARG A C 1
ATOM 797 O O . ARG A 1 98 ? -14.742 -1.564 14.001 1.00 90.56 98 ARG A O 1
ATOM 804 N N . ALA A 1 99 ? -12.864 -0.469 14.545 1.00 89.81 99 ALA A N 1
ATOM 805 C CA . ALA A 1 99 ? -12.977 -0.707 15.983 1.00 89.81 99 ALA A CA 1
ATOM 806 C C . ALA A 1 99 ? -14.056 0.162 16.646 1.00 89.81 99 ALA A C 1
ATOM 808 O O . ALA A 1 99 ? -14.655 -0.261 17.631 1.00 89.81 99 ALA A O 1
ATOM 809 N N . LEU A 1 100 ? -14.274 1.370 16.121 1.00 92.44 100 LEU A N 1
ATOM 810 C CA . LEU A 1 100 ? -15.235 2.334 16.657 1.00 92.44 100 LEU A CA 1
ATOM 811 C C . LEU A 1 100 ? -16.544 2.393 15.858 1.00 92.44 100 LEU A C 1
ATOM 813 O O . LEU A 1 100 ? -17.440 3.128 16.256 1.00 92.44 100 LEU A O 1
ATOM 817 N N . ASP A 1 101 ? -16.639 1.646 14.754 1.00 91.50 101 ASP A N 1
ATOM 818 C CA . ASP A 1 101 ? -17.760 1.681 13.805 1.00 91.50 101 ASP A CA 1
ATOM 819 C C . ASP A 1 101 ? -18.094 3.111 13.342 1.00 91.50 101 ASP A C 1
ATOM 821 O O . ASP A 1 101 ? -19.244 3.540 13.271 1.00 91.50 101 ASP A O 1
ATOM 825 N N . ILE A 1 102 ? -17.044 3.891 13.076 1.00 92.12 102 ILE A N 1
ATOM 826 C CA . ILE A 1 102 ? -17.158 5.277 12.613 1.00 92.12 102 ILE A CA 1
ATOM 827 C C . ILE A 1 102 ? -16.913 5.346 11.112 1.00 92.12 102 ILE A C 1
ATOM 829 O O . ILE A 1 102 ? -16.123 4.578 10.576 1.00 92.12 102 ILE A O 1
ATOM 833 N N . SER A 1 103 ? -17.537 6.308 10.439 1.00 84.06 103 SER A N 1
ATOM 834 C CA . SER A 1 103 ? -17.244 6.611 9.039 1.00 84.06 103 SER A CA 1
ATOM 835 C C . SER A 1 103 ? -16.375 7.860 8.936 1.00 84.06 103 SER A C 1
ATOM 837 O O . SER A 1 103 ? -16.636 8.871 9.590 1.00 84.06 103 SER A O 1
ATOM 839 N N . VAL A 1 104 ? -15.341 7.784 8.105 1.00 70.00 104 VAL A N 1
ATOM 840 C CA . VAL A 1 104 ? -14.516 8.921 7.701 1.00 70.00 104 VAL A CA 1
ATOM 841 C C . VAL A 1 104 ? -14.410 8.835 6.178 1.00 70.00 104 VAL A C 1
ATOM 843 O O . VAL A 1 104 ? -13.590 8.074 5.671 1.00 70.00 104 VAL A O 1
ATOM 846 N N . ILE A 1 105 ? -15.247 9.635 5.501 1.00 60.34 105 ILE A N 1
ATOM 847 C CA . ILE A 1 105 ? -15.543 9.664 4.047 1.00 60.34 105 ILE A CA 1
ATOM 848 C C . ILE A 1 105 ? -16.500 8.561 3.581 1.00 60.34 105 ILE A C 1
ATOM 850 O O . ILE A 1 105 ? -16.196 7.364 3.755 1.00 60.34 105 ILE A O 1
#

Foldseek 3Di:
DDDDDPPDDDPPPDVPVVVVVVVVVVVVVVVVVVVLVVVLVVQLVVQLLVLCCVQFAPDPSVCPDPDDPVRTDPDGDDDNPCRSVVSNVVSVVVVVCVVVVHDDD

Nearest PDB structures (foldseek):
  8ioe-assembly1_A  TM=9.899E-01  e=8.638E-07  Synechococcus elongatus PCC 7942 = FACHB-805
  8ioe-assembly1_G  TM=9.890E-01  e=2.164E-06  Synechococcus elongatus PCC 7942 = FACHB-805
  8io8-assembly1_B  TM=9.903E-01  e=3.207E-06  unclassified
  7c8h-assembly1_E  TM=9.701E-01  e=9.158E-06  Bifidobacterium longum
  3tbi-assembly1_B  TM=5.004E-01  e=7.207E+00  Escherichia coli

Mean predicted aligned error: 11.09 Å

Radius of gyration: 28.6 Å; Cα contacts (8 Å, |Δi|>4): 40; chains: 1; bounding box: 33×34×102 Å

InterPro domains:
  IPR005593 Xylulose 5-phosphate/Fructose 6-phosphate phosphoketolase [PTHR31273] (20-103)
  IPR018970 Xylulose 5-phosphat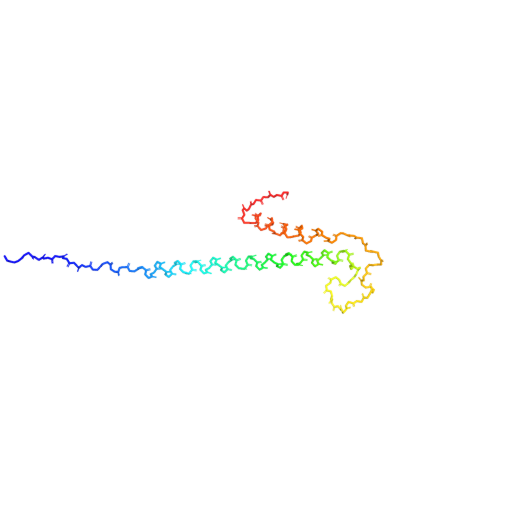e/Fructose 6-phosphate phosphoketolase, N-terminal [PF09364] (35-104)
  IPR029061 Thiamin diphosphate-binding fold [SSF52518] (24-99)

Sequence (105 aa):
MPVTDRSRRNTVGDDRWVKVGNNMTNQQQSRAASNDLDLLDRYWRAANYLSVGQIYLLDNPLLREPLRPAHIKPRLLGHWGTTPGLNFIYAHLNRVIRALDISVI

pLDDT: mean 84.18, std 17.3, range [34.31, 98.31]

Organism: NCBI:txid993502

Secondary structure (DSSP, 8-state):
--------------HHHHHHHHHHHHHHHHHHHHHHHHHHHHHHHHHHHHHHHHHHBSS-TT-SS---GGGB-SS-----TTHHHHHHHHHHHHHHHHHHT----

Solvent-accessible surface area (backbone atoms only — not comparable to full-atom values): 6450 Å² total; per-residue (Å²): 139,79,83,83,80,84,78,86,80,86,83,85,72,62,63,63,59,57,51,51,52,53,51,51,53,52,53,50,51,53,51,52,51,50,53,52,50,51,53,44,51,52,50,32,51,50,51,47,51,51,51,49,31,68,38,44,40,69,45,69,81,79,57,86,55,85,90,49,77,87,28,42,43,97,69,77,67,78,73,66,89,59,47,61,60,51,41,47,51,50,43,53,48,53,49,52,29,68,75,66,76,51,86,83,131